Protein AF-A0A7K3S895-F1 (afdb_monomer)

Organism: NCBI:txid66428

Nearest PDB structures (foldseek):
  7xi6-assembly1_B  TM=3.041E-01  e=3.120E+00  Saccharolobus solfataricus
  7xi6-assembly1_A  TM=3.072E-01  e=6.621E+00  Saccharolobus solfataricus
  5ods-assembly2_B  TM=3.083E-01  e=7.050E+00  Mus musculus

Secondary structure (DSSP, 8-state):
-----------------PPPGGGGS-PPPPTTTTS--------SSSS--SS-SS--PPPP--TTSGGG---SEEEEEEEETTEEEEEEEE--HHHHHTTPPP-EEEEEEEES-GGG-EEEEEEEE--TT-TTTT--

Solvent-accessible surface area (backbone atoms only — not comparable to full-atom values): 9383 Å² total; per-residue (Å²): 127,83,89,86,84,83,91,85,83,90,84,86,77,87,76,79,79,73,78,61,70,63,69,81,62,61,73,78,79,61,69,78,78,73,54,76,79,73,82,83,75,88,65,81,75,100,60,80,72,99,64,74,88,62,94,60,42,68,53,86,81,52,94,89,47,58,91,75,66,50,64,61,59,49,78,52,72,50,76,56,91,92,46,73,53,75,48,74,47,67,49,54,51,77,32,24,70,65,26,42,62,44,36,63,29,76,47,76,49,77,47,81,57,82,96,71,42,46,81,48,77,49,77,46,80,34,57,99,85,51,77,74,40,40,81,122

Structure (mmCIF, N/CA/C/O backbone):
data_AF-A0A7K3S895-F1
#
_entry.id   AF-A0A7K3S895-F1
#
loop_
_atom_site.group_PDB
_atom_site.id
_atom_site.type_symbol
_atom_site.label_atom_id
_atom_site.label_alt_id
_atom_site.label_comp_id
_atom_site.label_asym_id
_atom_site.label_entity_id
_atom_site.label_seq_id
_atom_site.pdbx_PDB_ins_code
_atom_site.Cartn_x
_atom_site.Cartn_y
_atom_site.Cartn_z
_atom_site.occupancy
_atom_site.B_iso_or_equiv
_atom_site.auth_seq_id
_atom_site.auth_comp_id
_atom_site.auth_asym_id
_atom_site.auth_atom_id
_atom_site.pdbx_PDB_model_num
ATOM 1 N N . MET A 1 1 ? -72.187 -66.687 0.020 1.00 38.41 1 MET A N 1
ATOM 2 C CA . MET A 1 1 ? -71.145 -66.626 1.065 1.00 38.41 1 MET A CA 1
ATOM 3 C C . MET A 1 1 ? -69.927 -65.948 0.451 1.00 38.41 1 MET A C 1
ATOM 5 O O . MET A 1 1 ? -69.520 -66.412 -0.609 1.00 38.41 1 MET A O 1
ATOM 9 N N . PRO A 1 2 ? -69.352 -64.901 1.071 1.00 46.22 2 PRO A N 1
ATOM 10 C CA . PRO A 1 2 ? -69.957 -64.038 2.097 1.00 46.22 2 PRO A CA 1
ATOM 11 C C . PRO A 1 2 ? -71.083 -63.191 1.423 1.00 46.22 2 PRO A C 1
ATOM 13 O O . PRO A 1 2 ? -71.910 -63.841 0.776 1.00 46.22 2 PRO A O 1
ATOM 16 N N . ALA A 1 3 ? -71.273 -61.865 1.487 1.00 43.19 3 ALA A N 1
ATOM 17 C CA . ALA A 1 3 ? -70.642 -60.762 2.225 1.00 43.19 3 ALA A CA 1
ATOM 18 C C . ALA A 1 3 ? -71.567 -59.526 2.244 1.00 43.19 3 ALA A C 1
ATOM 20 O O . ALA A 1 3 ? -72.398 -59.365 1.354 1.00 43.19 3 ALA A O 1
ATOM 21 N N . ALA A 1 4 ? -71.317 -58.627 3.195 1.00 56.38 4 ALA A N 1
ATOM 22 C CA . ALA A 1 4 ? -71.500 -57.181 3.073 1.00 56.38 4 ALA A CA 1
ATOM 23 C C . ALA A 1 4 ? -70.367 -56.501 3.870 1.00 56.38 4 ALA A C 1
ATOM 25 O O . ALA A 1 4 ? -69.843 -57.123 4.800 1.00 56.38 4 ALA A O 1
ATOM 26 N N . PRO A 1 5 ? -69.978 -55.268 3.518 1.00 56.91 5 PRO A N 1
ATOM 27 C CA . PRO A 1 5 ? -69.517 -54.316 4.524 1.00 56.91 5 PRO A CA 1
ATOM 28 C C . PRO A 1 5 ? -70.305 -52.995 4.482 1.00 56.91 5 PRO A C 1
ATOM 30 O O . PRO A 1 5 ? -70.754 -52.545 3.427 1.00 56.91 5 PRO A O 1
ATOM 33 N N . GLU A 1 6 ? -70.447 -52.393 5.659 1.00 51.69 6 GLU A N 1
ATOM 34 C CA . GLU A 1 6 ? -70.985 -51.047 5.903 1.00 51.69 6 GLU A CA 1
ATOM 35 C C . GLU A 1 6 ? -69.823 -50.021 6.049 1.00 51.69 6 GLU A C 1
ATOM 37 O O . GLU A 1 6 ? -68.666 -50.421 5.889 1.00 51.69 6 GLU A O 1
ATOM 42 N N . PRO A 1 7 ? -70.073 -48.705 6.226 1.00 58.72 7 PRO A N 1
ATOM 43 C CA . PRO A 1 7 ? -69.083 -47.673 5.892 1.00 58.72 7 PRO A CA 1
ATOM 44 C C . PRO A 1 7 ? -68.110 -47.289 7.020 1.00 58.72 7 PRO A C 1
ATOM 46 O O . PRO A 1 7 ? -68.436 -47.355 8.203 1.00 58.72 7 PRO A O 1
ATOM 49 N N . GLU A 1 8 ? -66.967 -46.733 6.612 1.00 44.59 8 GLU A N 1
ATOM 50 C CA . GLU A 1 8 ? -66.048 -45.930 7.433 1.00 44.59 8 GLU A CA 1
ATOM 51 C C . GLU A 1 8 ? -65.982 -44.519 6.795 1.00 44.59 8 GLU A C 1
ATOM 53 O O . GLU A 1 8 ? -65.934 -44.433 5.567 1.00 44.59 8 GLU A O 1
ATOM 58 N N . ALA A 1 9 ? -66.124 -43.361 7.457 1.00 42.69 9 ALA A N 1
ATOM 59 C CA . ALA A 1 9 ? -65.870 -42.867 8.826 1.00 42.69 9 ALA A CA 1
ATOM 60 C C . ALA A 1 9 ? -64.620 -41.957 8.905 1.00 42.69 9 ALA A C 1
ATOM 62 O O . ALA A 1 9 ? -63.658 -42.126 8.160 1.00 42.69 9 ALA A O 1
ATOM 63 N N . ASP A 1 10 ? -64.685 -40.933 9.761 1.00 39.31 10 ASP A N 1
ATOM 64 C CA . ASP A 1 10 ? -63.778 -39.775 9.760 1.00 39.31 10 ASP A CA 1
ATOM 65 C C . ASP A 1 10 ? -62.360 -40.041 10.303 1.00 39.31 10 ASP A C 1
ATOM 67 O O . ASP A 1 10 ? -62.157 -40.850 11.208 1.00 39.31 10 ASP A O 1
ATOM 71 N N . GLY A 1 11 ? -61.378 -39.259 9.828 1.00 33.62 11 GLY A N 1
ATOM 72 C CA . GLY A 1 11 ? -60.000 -39.290 10.336 1.00 33.62 11 GLY A CA 1
ATOM 73 C C . GLY A 1 11 ? -59.132 -38.096 9.912 1.00 33.62 11 GLY A C 1
ATOM 74 O O . GLY A 1 11 ? -58.523 -38.103 8.848 1.00 33.62 11 GLY A O 1
ATOM 75 N N . HIS A 1 12 ? -59.049 -37.067 10.759 1.00 39.03 12 HIS A N 1
ATOM 76 C CA . HIS A 1 12 ? -57.965 -36.063 10.744 1.00 39.03 12 HIS A CA 1
ATOM 77 C C . HIS A 1 12 ? -56.699 -36.619 11.446 1.00 39.03 12 HIS A C 1
ATOM 79 O O . HIS A 1 12 ? -56.829 -37.592 12.191 1.00 39.03 12 HIS A O 1
ATOM 85 N N . PRO A 1 13 ? -55.523 -35.949 11.399 1.00 44.00 13 PRO A N 1
ATOM 86 C CA . PRO A 1 13 ? -55.055 -34.903 10.477 1.00 44.00 13 PRO A CA 1
ATOM 87 C C . PRO A 1 13 ? -53.748 -35.294 9.745 1.00 44.00 13 PRO A C 1
ATOM 89 O O . PRO A 1 13 ? -52.958 -36.088 10.255 1.00 44.00 13 PRO A O 1
ATOM 92 N N . GLU A 1 14 ? -53.416 -34.630 8.632 1.00 40.00 14 GLU A N 1
ATOM 93 C CA . GLU A 1 14 ? -52.011 -34.601 8.196 1.00 40.00 14 GLU A CA 1
ATOM 94 C C . GLU A 1 14 ? -51.209 -33.692 9.137 1.00 40.00 14 GLU A C 1
ATOM 96 O O . GLU A 1 14 ? -51.396 -32.475 9.192 1.00 40.00 14 GLU A O 1
ATOM 101 N N . SER A 1 15 ? -50.350 -34.342 9.927 1.00 44.69 15 SER A N 1
ATOM 102 C CA . SER A 1 15 ? -49.381 -33.751 10.848 1.00 44.69 15 SER A CA 1
ATOM 103 C C . SER A 1 15 ? -48.731 -3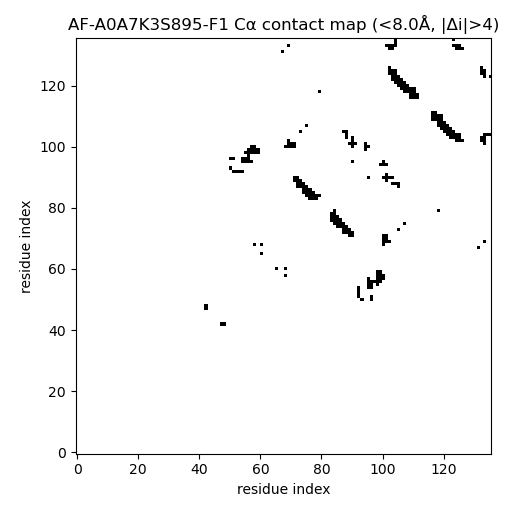2.494 10.269 1.00 44.69 15 SER A C 1
ATOM 105 O O . SER A 1 15 ? -48.099 -32.554 9.215 1.00 44.69 15 SER A O 1
ATOM 107 N N . GLY A 1 16 ? -48.813 -31.373 10.992 1.00 45.44 16 GLY A N 1
ATOM 108 C CA . GLY A 1 16 ? -48.125 -30.148 10.591 1.00 45.44 16 GLY A CA 1
ATOM 109 C C . GLY A 1 16 ? -46.635 -30.416 10.384 1.00 45.44 16 GLY A C 1
ATOM 110 O O . GLY A 1 16 ? -45.993 -31.011 11.254 1.00 45.44 16 GLY A O 1
ATOM 111 N N . LEU A 1 17 ? -46.095 -30.002 9.232 1.00 50.25 17 LEU A N 1
ATOM 112 C CA . LEU A 1 17 ? -44.670 -30.139 8.956 1.00 50.25 17 LEU A CA 1
ATOM 113 C C . LEU A 1 17 ? -43.899 -29.343 10.010 1.00 50.25 17 LEU A C 1
ATOM 115 O O . LEU A 1 17 ? -43.941 -28.111 10.029 1.00 50.25 17 LEU A O 1
ATOM 119 N N . ALA A 1 18 ? -43.190 -30.055 10.886 1.00 55.16 18 ALA A N 1
ATOM 120 C CA . ALA A 1 18 ? -42.157 -29.447 11.703 1.00 55.16 18 ALA A CA 1
ATOM 121 C C . ALA A 1 18 ? -41.162 -28.767 10.756 1.00 55.16 18 ALA A C 1
ATOM 123 O O . ALA A 1 18 ? -40.713 -29.390 9.791 1.00 55.16 18 ALA A O 1
ATOM 124 N N . ALA A 1 19 ? -40.857 -27.491 11.004 1.00 60.22 19 ALA A N 1
ATOM 125 C CA . ALA A 1 19 ? -39.898 -26.757 10.190 1.00 60.22 19 ALA A CA 1
ATOM 126 C C . ALA A 1 19 ? -38.572 -27.527 10.166 1.00 60.22 19 ALA A C 1
ATOM 128 O O . ALA A 1 19 ? -38.041 -27.858 11.229 1.00 60.22 19 ALA A O 1
ATOM 129 N N . ASP A 1 20 ? -38.078 -27.840 8.966 1.00 62.97 20 ASP A N 1
ATOM 130 C CA . ASP A 1 20 ? -36.866 -28.637 8.796 1.00 62.97 20 ASP A CA 1
ATOM 131 C C . ASP A 1 20 ? -35.702 -27.947 9.531 1.00 62.97 20 ASP A C 1
ATOM 133 O O . ASP A 1 20 ? -35.354 -26.816 9.175 1.00 62.97 20 ASP A O 1
ATOM 137 N N . PRO A 1 21 ? -35.085 -28.578 10.552 1.00 57.44 21 PRO A N 1
ATOM 138 C CA . PRO A 1 21 ? -33.964 -27.975 11.267 1.00 57.44 21 PRO A CA 1
ATOM 139 C C . PRO A 1 21 ? -32.770 -27.692 10.342 1.00 57.44 21 PRO A C 1
ATOM 141 O O . PRO A 1 21 ? -31.959 -26.822 10.654 1.00 57.44 21 PRO A O 1
ATOM 144 N N . SER A 1 22 ? -32.693 -28.344 9.177 1.00 59.78 22 SER A N 1
ATOM 145 C CA . SER A 1 22 ? -31.705 -28.064 8.129 1.00 59.78 22 SER A CA 1
ATOM 146 C C . SER A 1 22 ? -31.827 -26.646 7.556 1.00 59.78 22 SER A C 1
ATOM 148 O O . SER A 1 22 ? -30.827 -26.098 7.101 1.00 59.78 22 SER A O 1
ATOM 150 N N . ALA A 1 23 ? -32.994 -25.995 7.646 1.00 59.53 23 ALA A N 1
ATOM 151 C CA . ALA A 1 23 ? -33.162 -24.589 7.264 1.00 59.53 23 ALA A CA 1
ATOM 152 C C . ALA A 1 23 ? -32.396 -23.618 8.191 1.00 59.53 23 ALA A C 1
ATOM 154 O O . ALA A 1 23 ? -32.094 -22.495 7.802 1.00 59.53 23 ALA A O 1
ATOM 155 N N . LEU A 1 24 ? -32.017 -24.054 9.401 1.00 58.66 24 LEU A N 1
ATOM 156 C CA . LEU A 1 24 ? -31.093 -23.329 10.290 1.00 58.66 24 LEU A CA 1
ATOM 157 C C . LEU A 1 24 ? -29.613 -23.639 9.982 1.00 58.66 24 LEU A C 1
ATOM 159 O O . LEU A 1 24 ? -28.714 -23.165 10.682 1.00 58.66 24 LEU A O 1
ATOM 163 N N . HIS A 1 25 ? -29.352 -24.468 8.969 1.00 59.09 25 HIS A N 1
ATOM 164 C CA . HIS A 1 25 ? -28.028 -24.864 8.486 1.00 59.09 25 HIS A CA 1
ATOM 165 C C . HIS A 1 25 ? -27.809 -24.526 7.003 1.00 59.09 25 HIS A C 1
ATOM 167 O O . HIS A 1 25 ? -26.751 -24.848 6.459 1.00 59.09 25 HIS A O 1
ATOM 173 N N . GLU A 1 26 ? -28.751 -23.829 6.360 1.00 65.69 26 GLU A N 1
ATOM 174 C CA . GLU A 1 26 ? -28.481 -23.143 5.099 1.00 65.69 26 GLU A CA 1
ATOM 175 C C . GLU A 1 26 ? -27.372 -22.110 5.349 1.00 65.69 26 GLU A C 1
ATOM 177 O O . GLU A 1 26 ? -27.531 -21.182 6.149 1.00 65.69 26 GLU A O 1
ATOM 182 N N . LEU A 1 27 ? -26.204 -22.305 4.724 1.00 60.88 27 LEU A N 1
ATOM 183 C CA . LEU A 1 27 ? -25.124 -21.329 4.835 1.00 60.88 27 LEU A CA 1
ATOM 184 C C . LEU A 1 27 ? -25.608 -19.990 4.259 1.00 60.88 27 LEU A C 1
ATOM 186 O O . LEU A 1 27 ? -26.208 -19.985 3.182 1.00 60.88 27 LEU A O 1
ATOM 190 N N . PRO A 1 28 ? -25.306 -18.851 4.912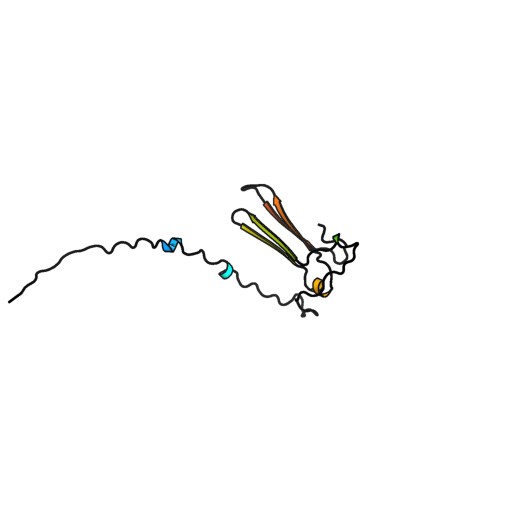 1.00 67.38 28 PRO A N 1
ATOM 191 C CA . PRO A 1 28 ? -25.586 -17.551 4.320 1.00 67.38 28 PRO A CA 1
ATOM 192 C C . PRO A 1 28 ? -24.901 -17.470 2.945 1.00 67.38 28 PRO A C 1
ATOM 194 O O . PRO A 1 28 ? -23.760 -17.933 2.823 1.00 67.38 28 PRO A O 1
ATOM 197 N N . PRO A 1 29 ? -25.573 -16.913 1.920 1.00 65.31 29 PRO A N 1
ATOM 198 C CA . PRO A 1 29 ? -25.106 -16.971 0.540 1.00 65.31 29 PRO A CA 1
ATOM 199 C C . PRO A 1 29 ? -23.688 -16.417 0.427 1.00 65.31 29 PRO A C 1
ATOM 201 O O . PRO A 1 29 ? -23.396 -15.334 0.943 1.00 65.31 29 PRO A O 1
ATOM 204 N N . ASP A 1 30 ? -22.810 -17.181 -0.226 1.00 62.78 30 ASP A N 1
ATOM 205 C CA . ASP A 1 30 ? -21.382 -16.882 -0.267 1.00 62.78 30 ASP A CA 1
ATOM 206 C C . ASP A 1 30 ? -21.155 -15.483 -0.880 1.00 62.78 30 ASP A C 1
ATOM 208 O O . ASP A 1 30 ? -21.513 -15.250 -2.042 1.00 62.78 30 ASP A O 1
ATOM 212 N N . PRO A 1 31 ? -20.567 -14.528 -0.129 1.00 57.97 31 PRO A N 1
ATOM 213 C CA . PRO A 1 31 ? -20.415 -13.150 -0.585 1.00 57.97 31 PRO A CA 1
ATOM 214 C C . PRO A 1 31 ? -19.481 -13.011 -1.796 1.00 57.97 31 PRO A C 1
ATOM 216 O O . PRO A 1 31 ? -19.453 -11.946 -2.411 1.00 57.97 31 PRO A O 1
ATOM 219 N N . THR A 1 32 ? -18.741 -14.060 -2.176 1.00 57.59 32 THR A N 1
ATOM 220 C CA . THR A 1 32 ? -17.983 -14.091 -3.436 1.00 57.59 32 THR A CA 1
ATOM 221 C C . THR A 1 32 ? -18.883 -14.112 -4.675 1.00 57.59 32 THR A C 1
ATOM 223 O O . THR A 1 32 ? -18.481 -13.585 -5.709 1.00 57.59 32 THR A O 1
ATOM 226 N N . VAL A 1 33 ? -20.108 -14.645 -4.582 1.00 56.09 33 VAL A N 1
ATOM 227 C CA . VAL A 1 33 ? -21.049 -14.758 -5.715 1.00 56.09 33 VAL A CA 1
ATOM 228 C C . VAL A 1 33 ? -21.754 -13.427 -6.009 1.00 56.09 33 VAL A C 1
ATOM 230 O O . VAL A 1 33 ? -22.112 -13.155 -7.151 1.00 56.09 33 VAL A O 1
ATOM 233 N N . ALA A 1 34 ? -21.919 -12.574 -4.993 1.00 52.88 34 ALA A N 1
ATOM 234 C CA . ALA A 1 34 ? -22.553 -11.255 -5.106 1.00 52.88 34 ALA A CA 1
ATOM 235 C C . ALA A 1 34 ? -21.556 -10.102 -5.356 1.00 52.88 34 ALA A C 1
ATOM 237 O O . ALA A 1 34 ? -21.945 -8.934 -5.378 1.00 52.88 34 ALA A O 1
ATOM 238 N N . ALA A 1 35 ? -20.268 -10.406 -5.533 1.00 62.38 35 ALA A N 1
ATOM 239 C CA . ALA A 1 35 ? -19.269 -9.420 -5.917 1.00 62.38 35 ALA A CA 1
ATOM 240 C C . ALA A 1 35 ? -19.334 -9.175 -7.434 1.00 62.38 35 ALA A C 1
ATOM 242 O O . ALA A 1 35 ? -18.703 -9.902 -8.201 1.00 62.38 35 ALA A O 1
ATOM 243 N N . ASP A 1 36 ? -20.078 -8.140 -7.851 1.00 61.16 36 ASP A N 1
ATOM 244 C CA . ASP A 1 36 ? -20.117 -7.656 -9.240 1.00 61.16 36 ASP A CA 1
ATOM 245 C C . ASP A 1 36 ? -18.708 -7.659 -9.849 1.00 61.16 36 ASP A C 1
ATOM 247 O O . ASP A 1 36 ? -17.782 -7.029 -9.319 1.00 61.16 36 ASP A O 1
ATOM 251 N N . ALA A 1 37 ? -18.538 -8.399 -10.949 1.00 68.31 37 ALA A N 1
ATOM 252 C CA . ALA A 1 37 ? -17.233 -8.655 -11.541 1.00 68.31 37 ALA A CA 1
ATOM 253 C C . ALA A 1 37 ? -16.576 -7.331 -11.956 1.00 68.31 37 ALA A C 1
ATOM 255 O O . ALA A 1 37 ? -16.956 -6.718 -12.957 1.00 68.31 37 ALA A O 1
ATOM 256 N N . ARG A 1 38 ? -15.601 -6.875 -11.153 1.00 70.75 38 ARG A N 1
ATOM 257 C CA . ARG A 1 38 ? -14.980 -5.551 -11.289 1.00 70.75 38 ARG A CA 1
ATOM 258 C C . ARG A 1 38 ? -14.547 -5.325 -12.744 1.00 70.75 38 ARG A C 1
ATOM 260 O O . ARG A 1 38 ? -13.777 -6.141 -13.254 1.00 70.75 38 ARG A O 1
ATOM 267 N N . PRO A 1 39 ? -14.967 -4.222 -13.395 1.00 73.19 39 PRO A N 1
ATOM 268 C CA . PRO A 1 39 ? -14.627 -3.972 -14.790 1.00 73.19 39 PRO A CA 1
ATOM 269 C C . PRO A 1 39 ? -13.108 -3.965 -14.979 1.00 73.19 39 PRO A C 1
ATOM 271 O O . PRO A 1 39 ? -12.383 -3.223 -14.310 1.00 73.19 39 PRO A O 1
ATOM 274 N N . VAL A 1 40 ? -12.630 -4.821 -15.883 1.00 76.00 40 VAL A N 1
ATOM 275 C CA . VAL A 1 40 ? -11.200 -5.031 -16.131 1.00 76.00 40 VAL A CA 1
ATOM 276 C C . VAL A 1 40 ? -10.651 -3.857 -16.940 1.00 76.00 40 VAL A C 1
ATOM 278 O O . VAL A 1 40 ? -10.785 -3.793 -18.161 1.00 76.00 40 VAL A O 1
ATOM 281 N N . VAL A 1 41 ? -10.028 -2.904 -16.247 1.00 78.31 41 VAL A N 1
ATOM 282 C CA . VAL A 1 41 ? -9.338 -1.767 -16.869 1.00 78.31 41 VAL A CA 1
ATOM 283 C C . VAL A 1 41 ? -8.023 -2.260 -17.476 1.00 78.31 41 VAL A C 1
ATOM 285 O O . VAL A 1 41 ? -7.052 -2.474 -16.758 1.00 78.31 41 VAL A O 1
ATOM 288 N N . GLY A 1 42 ? -7.992 -2.444 -18.799 1.00 81.12 42 GLY A N 1
ATOM 289 C CA . GLY A 1 42 ? -6.823 -2.997 -19.496 1.00 81.12 42 GLY A CA 1
ATOM 290 C C . GLY A 1 42 ? -5.574 -2.105 -19.460 1.00 81.12 42 GLY A C 1
ATOM 291 O O . GLY A 1 42 ? -4.463 -2.620 -19.421 1.00 81.12 42 GLY A O 1
ATOM 292 N N . HIS A 1 43 ? -5.736 -0.777 -19.476 1.00 83.25 43 HIS A N 1
ATOM 293 C CA . HIS A 1 43 ? -4.676 0.204 -19.207 1.00 83.25 43 HIS A CA 1
ATOM 294 C C . HIS A 1 43 ? -5.270 1.593 -18.918 1.00 83.25 43 HIS A C 1
ATOM 296 O O . HIS A 1 43 ? -6.475 1.804 -19.050 1.00 83.25 43 HIS A O 1
ATOM 302 N N . LEU A 1 44 ? -4.418 2.543 -18.515 1.00 82.81 44 LEU A N 1
ATOM 303 C CA . LEU A 1 44 ? -4.779 3.946 -18.289 1.00 82.81 44 LEU A CA 1
ATOM 304 C C . LEU A 1 44 ? -4.163 4.837 -19.380 1.00 82.81 44 LEU A C 1
ATOM 306 O O . LEU A 1 44 ? -2.949 4.809 -19.582 1.00 82.81 44 LEU A O 1
ATOM 310 N N . GLY A 1 45 ? -4.991 5.661 -20.028 1.00 86.25 45 GLY A N 1
ATOM 311 C CA . GLY A 1 45 ? -4.606 6.528 -21.151 1.00 86.25 45 GLY A CA 1
ATOM 312 C C . GLY A 1 45 ? -4.939 5.931 -22.524 1.00 86.25 45 GLY A C 1
ATOM 313 O O . GLY A 1 45 ? -5.473 4.833 -22.616 1.00 86.25 45 GLY A O 1
ATOM 314 N N . ASP A 1 46 ? -4.622 6.664 -23.594 1.00 87.81 46 ASP A N 1
ATOM 315 C CA . ASP A 1 46 ? -5.140 6.394 -24.951 1.00 87.81 46 ASP A CA 1
ATOM 316 C C . ASP A 1 46 ? -4.421 5.265 -25.715 1.00 87.81 46 ASP A C 1
ATOM 318 O O . ASP A 1 46 ? -4.761 4.974 -26.863 1.00 87.81 46 ASP A O 1
ATOM 322 N N . ARG A 1 47 ? -3.358 4.683 -25.142 1.00 88.00 47 ARG A N 1
ATOM 323 C CA . ARG A 1 47 ? -2.518 3.665 -25.792 1.00 88.00 47 ARG A CA 1
ATOM 324 C C . ARG A 1 47 ? -1.997 2.637 -24.782 1.00 88.00 47 ARG A C 1
ATOM 326 O O . ARG A 1 47 ? -1.647 3.037 -23.668 1.00 88.00 47 ARG A O 1
ATOM 333 N N . PRO A 1 48 ? -1.836 1.360 -25.189 1.00 86.44 48 PRO A N 1
ATOM 334 C CA . PRO A 1 48 ? -1.251 0.326 -24.343 1.00 86.44 48 PRO A CA 1
ATOM 335 C C . PRO A 1 48 ? 0.131 0.704 -23.780 1.00 86.44 48 PRO A C 1
ATOM 337 O O . PRO A 1 48 ? 0.887 1.429 -24.442 1.00 86.44 48 PRO A O 1
ATOM 340 N N . PRO A 1 49 ? 0.497 0.198 -22.586 1.00 84.94 49 PRO A N 1
ATOM 341 C CA . PRO A 1 49 ? 1.831 0.373 -22.026 1.00 84.94 49 PRO A CA 1
ATOM 342 C C . PRO A 1 49 ? 2.915 -0.230 -22.927 1.00 84.94 49 PRO A C 1
ATOM 344 O O . PRO A 1 49 ? 2.684 -1.192 -23.653 1.00 84.94 49 PRO A O 1
ATOM 347 N N . THR A 1 50 ? 4.134 0.303 -22.845 1.00 87.75 50 THR A N 1
ATOM 348 C CA . THR A 1 50 ? 5.311 -0.233 -23.559 1.00 87.75 50 THR A CA 1
ATOM 349 C C . THR A 1 50 ? 6.054 -1.294 -22.735 1.00 87.75 50 THR A C 1
ATOM 351 O O . THR A 1 50 ? 7.279 -1.386 -22.813 1.00 87.75 50 THR A O 1
ATOM 354 N N . TYR A 1 51 ? 5.339 -1.982 -21.848 1.00 83.88 51 TYR A N 1
ATOM 355 C CA . TYR A 1 51 ? 5.853 -2.937 -20.871 1.00 83.88 51 TYR A CA 1
ATOM 356 C C . TYR A 1 51 ? 4.710 -3.845 -20.409 1.00 83.88 51 TYR A C 1
ATOM 358 O O . TYR A 1 51 ? 3.570 -3.391 -20.302 1.00 83.88 51 TYR A O 1
ATOM 366 N N . ASP A 1 52 ? 5.019 -5.102 -20.114 1.00 79.25 52 ASP A N 1
ATOM 367 C CA . ASP A 1 52 ? 4.045 -6.061 -19.593 1.00 79.25 52 ASP A CA 1
ATOM 368 C C . ASP A 1 52 ? 3.692 -5.769 -18.123 1.00 79.25 52 ASP A C 1
ATOM 370 O O . ASP A 1 52 ? 4.433 -5.090 -17.408 1.00 79.25 52 ASP A O 1
ATOM 374 N N . ALA A 1 53 ? 2.555 -6.293 -17.659 1.00 68.44 53 ALA A N 1
ATOM 375 C CA . ALA A 1 53 ? 2.078 -6.130 -16.278 1.00 68.44 53 ALA A CA 1
ATOM 376 C C . ALA A 1 53 ? 2.729 -7.109 -15.271 1.00 68.44 53 ALA A C 1
ATOM 378 O O . ALA A 1 53 ? 2.344 -7.152 -14.103 1.00 68.44 53 ALA A O 1
ATOM 379 N N . GLU A 1 54 ? 3.698 -7.907 -15.721 1.00 73.94 54 GLU A N 1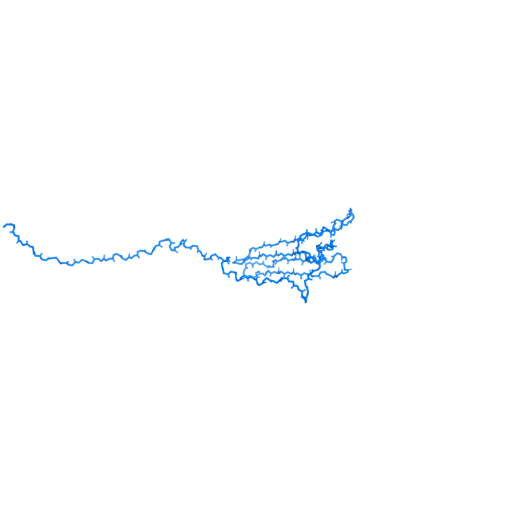
ATOM 380 C CA . GLU A 1 54 ? 4.350 -8.947 -14.923 1.00 73.94 54 GLU A CA 1
ATOM 381 C C . GLU A 1 54 ? 5.367 -8.388 -13.900 1.00 73.94 54 GLU A C 1
ATOM 383 O O . GLU A 1 54 ? 5.902 -7.283 -14.073 1.00 73.94 54 GLU A O 1
ATOM 388 N N . PRO A 1 55 ? 5.701 -9.146 -12.834 1.00 71.19 55 PRO A N 1
ATOM 389 C CA . PRO A 1 55 ? 6.758 -8.791 -11.887 1.00 71.19 55 PRO A CA 1
ATOM 390 C C . PRO A 1 55 ? 8.142 -8.684 -12.558 1.00 71.19 55 PRO A C 1
ATOM 392 O O . PRO A 1 55 ? 8.855 -9.668 -12.726 1.00 71.19 55 PRO A O 1
ATOM 395 N N . ALA A 1 56 ? 8.520 -7.459 -12.934 1.00 79.75 56 ALA A N 1
ATOM 396 C CA . ALA A 1 56 ? 9.769 -7.160 -13.633 1.00 79.75 56 ALA A CA 1
ATOM 397 C C . ALA A 1 56 ? 10.970 -6.949 -12.678 1.00 79.75 56 ALA A C 1
ATOM 399 O O . ALA A 1 56 ? 11.437 -7.883 -12.031 1.00 79.75 56 ALA A O 1
ATOM 400 N N . ALA A 1 57 ? 11.525 -5.735 -12.591 1.00 86.31 57 ALA A N 1
ATOM 401 C CA . ALA A 1 57 ? 12.796 -5.500 -11.907 1.00 86.31 57 ALA A CA 1
ATOM 402 C C . ALA A 1 57 ? 12.650 -5.227 -10.397 1.00 86.31 57 ALA A C 1
ATOM 404 O O . ALA A 1 57 ? 11.760 -4.494 -9.937 1.00 86.31 57 ALA A O 1
ATOM 405 N N . LEU A 1 58 ? 13.592 -5.764 -9.616 1.00 88.62 58 LEU A N 1
ATOM 406 C CA . LEU A 1 58 ? 13.827 -5.348 -8.232 1.00 88.62 58 LEU A CA 1
ATOM 407 C C . LEU A 1 58 ? 14.399 -3.914 -8.185 1.00 88.62 58 LEU A C 1
ATOM 409 O O . LEU A 1 58 ? 15.006 -3.466 -9.162 1.00 88.62 58 LEU A O 1
ATOM 413 N N . PRO A 1 59 ? 14.220 -3.175 -7.075 1.00 89.25 59 PRO A N 1
ATOM 414 C CA . PRO A 1 59 ? 14.935 -1.923 -6.846 1.00 89.25 59 PRO A CA 1
ATOM 415 C C . PRO A 1 59 ? 16.453 -2.141 -6.787 1.00 89.25 59 PRO A C 1
ATOM 417 O O . PRO A 1 59 ? 16.915 -3.141 -6.240 1.00 89.25 59 PRO A O 1
ATOM 420 N N . SER A 1 60 ? 17.229 -1.191 -7.316 1.00 90.25 60 SER A N 1
ATOM 421 C CA . SER A 1 60 ? 18.689 -1.192 -7.143 1.00 90.25 60 SER A CA 1
ATOM 422 C C . SER A 1 60 ? 19.060 -0.893 -5.687 1.00 90.25 60 SER A C 1
ATOM 424 O O . SER A 1 60 ? 18.515 0.042 -5.096 1.00 90.25 60 SER A O 1
ATOM 426 N N . ALA A 1 61 ? 19.994 -1.663 -5.130 1.00 91.69 61 ALA A N 1
ATOM 427 C CA . ALA A 1 61 ? 20.391 -1.615 -3.726 1.00 91.69 61 ALA A CA 1
ATOM 428 C C . ALA A 1 61 ? 21.918 -1.557 -3.567 1.00 91.69 61 ALA A C 1
ATOM 430 O O . ALA A 1 61 ? 22.658 -2.131 -4.367 1.00 91.69 61 ALA A O 1
ATOM 431 N N . THR A 1 62 ? 22.373 -0.905 -2.501 1.00 91.38 62 THR A N 1
ATOM 432 C CA . THR A 1 62 ? 23.755 -0.927 -2.002 1.00 91.38 62 THR A CA 1
ATOM 433 C C . THR A 1 62 ? 23.729 -1.151 -0.487 1.00 91.38 62 THR A C 1
ATOM 435 O O . THR A 1 62 ? 22.670 -1.070 0.135 1.00 91.38 62 THR A O 1
ATOM 438 N N . SER A 1 63 ? 24.875 -1.441 0.133 1.00 93.25 63 SER A N 1
ATOM 439 C CA . SER A 1 63 ? 24.977 -1.668 1.585 1.00 93.25 63 SER A CA 1
ATOM 440 C C . SER A 1 63 ? 24.486 -0.482 2.427 1.00 93.25 63 SER A C 1
ATOM 442 O O . SER A 1 63 ? 24.034 -0.671 3.551 1.00 93.25 63 SER A O 1
ATOM 444 N N . GLU A 1 64 ? 24.551 0.726 1.872 1.00 90.94 64 GLU A N 1
ATOM 445 C CA . GLU A 1 64 ? 24.275 1.997 2.540 1.00 90.94 64 GLU A CA 1
ATOM 446 C C . GLU A 1 64 ? 22.811 2.440 2.398 1.00 90.94 64 GLU A C 1
ATOM 448 O O . GLU A 1 64 ? 22.384 3.334 3.119 1.00 90.94 64 GLU A O 1
ATOM 453 N N . ASN A 1 65 ? 22.039 1.847 1.475 1.00 86.44 65 ASN A N 1
ATOM 454 C CA . ASN A 1 65 ? 20.667 2.279 1.170 1.00 86.44 65 ASN A CA 1
ATOM 455 C C . ASN A 1 65 ? 19.577 1.256 1.540 1.00 86.44 65 ASN A C 1
ATOM 457 O O . ASN A 1 65 ? 18.405 1.470 1.222 1.00 86.44 65 ASN A O 1
ATOM 461 N N . LEU A 1 66 ? 19.944 0.169 2.231 1.00 88.69 66 LEU A N 1
ATOM 462 C CA . LEU A 1 66 ? 19.036 -0.927 2.596 1.00 88.69 66 LEU A CA 1
ATOM 463 C C . LEU A 1 66 ? 17.820 -0.461 3.415 1.00 88.69 66 LEU A C 1
ATOM 465 O O . LEU A 1 66 ? 16.725 -0.986 3.237 1.00 88.69 66 LEU A O 1
ATOM 469 N N . GLU A 1 67 ? 17.989 0.556 4.262 1.00 84.69 67 GLU A N 1
ATOM 470 C CA . GLU A 1 67 ? 16.912 1.182 5.044 1.00 84.69 67 GLU A CA 1
ATOM 471 C C . GLU A 1 67 ? 15.868 1.926 4.187 1.00 84.69 67 GLU A C 1
ATOM 473 O O . GLU A 1 67 ? 14.720 2.076 4.599 1.00 84.69 67 GLU A O 1
ATOM 478 N N . GLY A 1 68 ? 16.230 2.332 2.965 1.00 80.81 68 GLY A N 1
ATOM 479 C CA . GLY A 1 68 ? 15.321 2.926 1.983 1.00 80.81 68 GLY A CA 1
ATOM 480 C C . GLY A 1 68 ? 14.572 1.905 1.115 1.00 80.81 68 GLY A C 1
ATOM 481 O O . GLY A 1 68 ? 13.786 2.302 0.248 1.00 80.81 68 GLY A O 1
ATOM 482 N N . LEU A 1 69 ? 14.807 0.598 1.297 1.00 85.81 69 LEU A N 1
ATOM 483 C CA . LEU A 1 69 ? 14.175 -0.449 0.492 1.00 85.81 69 LEU A CA 1
ATOM 484 C C . LEU A 1 69 ? 12.768 -0.781 0.995 1.00 85.81 69 LEU A C 1
ATOM 486 O O . LEU A 1 69 ? 12.561 -1.451 2.004 1.00 85.81 69 LEU A O 1
ATOM 490 N N . VAL A 1 70 ? 11.781 -0.352 0.214 1.00 86.94 70 VAL A N 1
ATOM 491 C CA . VAL A 1 70 ? 10.357 -0.563 0.489 1.00 86.94 70 VAL A CA 1
ATOM 492 C C . VAL A 1 70 ? 9.862 -1.844 -0.206 1.00 86.94 70 VAL A C 1
ATOM 494 O O . VAL A 1 70 ? 10.145 -2.010 -1.397 1.00 86.94 70 VAL A O 1
ATOM 497 N N . PRO A 1 71 ? 9.083 -2.725 0.460 1.00 89.62 71 PRO A N 1
ATOM 498 C CA . PRO A 1 71 ? 8.488 -3.905 -0.174 1.00 89.62 71 PRO A CA 1
ATOM 499 C C . PRO A 1 71 ? 7.681 -3.578 -1.442 1.00 89.62 71 PRO A C 1
ATOM 501 O O . PRO A 1 71 ? 7.008 -2.546 -1.505 1.00 89.62 71 PRO A O 1
ATOM 504 N N . ASP A 1 72 ? 7.678 -4.483 -2.430 1.00 89.88 72 ASP A N 1
ATOM 505 C CA . ASP A 1 72 ? 6.862 -4.331 -3.651 1.00 89.88 72 ASP A CA 1
ATOM 506 C C . ASP A 1 72 ? 5.365 -4.214 -3.321 1.00 89.88 72 ASP A C 1
ATOM 508 O O . ASP A 1 72 ? 4.658 -3.418 -3.931 1.00 89.88 72 ASP A O 1
ATOM 512 N N . THR A 1 73 ? 4.906 -4.951 -2.308 1.00 91.06 73 THR A N 1
ATOM 513 C CA . THR A 1 73 ? 3.531 -4.923 -1.799 1.00 91.06 73 THR A CA 1
ATOM 514 C C . THR A 1 73 ? 3.528 -4.824 -0.271 1.00 91.06 73 THR A C 1
ATOM 516 O O . THR A 1 73 ? 4.357 -5.445 0.392 1.00 91.06 73 THR A O 1
ATOM 519 N N . VAL A 1 74 ? 2.590 -4.059 0.289 1.00 93.62 74 VAL A N 1
ATOM 520 C CA . VAL A 1 74 ? 2.208 -4.078 1.711 1.00 93.62 74 VAL A CA 1
ATOM 521 C C . VAL A 1 74 ? 0.738 -4.467 1.804 1.00 93.62 74 VAL A C 1
ATOM 523 O O . VAL A 1 74 ? -0.083 -3.945 1.054 1.00 93.62 74 VAL A O 1
ATOM 526 N N . SER A 1 75 ? 0.418 -5.348 2.750 1.00 94.75 75 SER A N 1
ATOM 527 C CA . SER A 1 75 ? -0.940 -5.813 3.035 1.00 94.75 75 SER A CA 1
ATOM 528 C C . SER A 1 75 ? -1.244 -5.625 4.516 1.00 94.75 75 SER A C 1
ATOM 530 O O . SER A 1 75 ? -0.419 -5.973 5.357 1.00 94.75 75 SER A O 1
ATOM 532 N N . ASP A 1 76 ? -2.436 -5.126 4.825 1.00 95.19 76 ASP A N 1
ATOM 5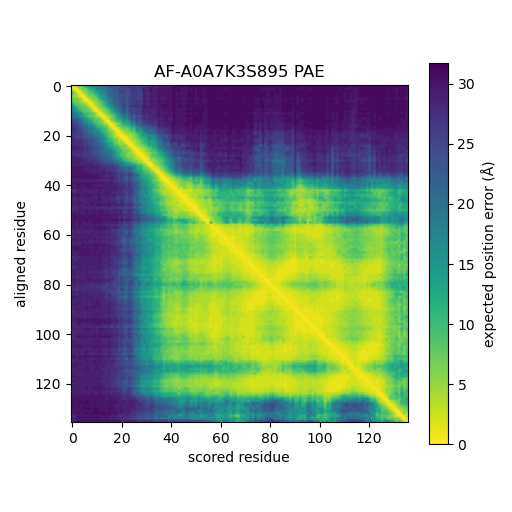33 C CA . ASP A 1 76 ? -2.925 -4.906 6.187 1.00 95.19 76 ASP A CA 1
ATOM 534 C C . ASP A 1 76 ? -4.377 -5.410 6.312 1.00 95.19 76 ASP A C 1
ATOM 536 O O . ASP A 1 76 ? -5.108 -5.548 5.322 1.00 95.19 76 ASP A O 1
ATOM 540 N N . GLY A 1 77 ? -4.819 -5.723 7.526 1.00 95.50 77 GLY A N 1
ATOM 541 C CA . GLY A 1 77 ? -6.188 -6.149 7.766 1.00 95.50 77 GLY A CA 1
ATOM 542 C C . GLY A 1 77 ? -6.546 -6.307 9.236 1.00 95.50 77 GLY A C 1
ATOM 543 O O . GLY A 1 77 ? -5.828 -6.928 10.015 1.00 95.50 77 GLY A O 1
ATOM 544 N N . ALA A 1 78 ? -7.727 -5.806 9.584 1.00 94.00 78 ALA A N 1
ATOM 545 C CA . ALA A 1 78 ? -8.267 -5.809 10.935 1.00 94.00 78 ALA A CA 1
ATOM 546 C C . ALA A 1 78 ? -9.761 -6.146 10.910 1.00 94.00 78 ALA A C 1
ATOM 548 O O . ALA A 1 78 ? -10.457 -5.853 9.937 1.00 94.00 78 ALA A O 1
ATOM 549 N N . ARG A 1 79 ? -10.286 -6.709 12.002 1.00 91.94 79 ARG A N 1
ATOM 550 C CA . ARG A 1 79 ? -11.735 -6.779 12.230 1.00 91.94 79 ARG A CA 1
ATOM 551 C C . ARG A 1 79 ? -12.148 -5.649 13.166 1.00 91.94 79 ARG A C 1
ATOM 553 O O . ARG A 1 79 ? -11.527 -5.461 14.210 1.00 91.94 79 ARG A O 1
ATOM 560 N N . TYR A 1 80 ? -13.205 -4.928 12.812 1.00 86.31 80 TYR A N 1
ATOM 561 C CA . TYR A 1 80 ? -13.759 -3.859 13.629 1.00 86.31 80 TYR A CA 1
ATOM 562 C C . TYR A 1 80 ? -15.285 -3.989 13.715 1.00 86.31 80 TYR A C 1
ATOM 564 O O . TYR A 1 80 ? -16.012 -3.700 12.765 1.00 86.31 80 TYR A O 1
ATOM 572 N N . GLY A 1 81 ? -15.763 -4.502 14.853 1.00 85.81 81 GLY A N 1
ATOM 573 C CA . GLY A 1 81 ? -17.162 -4.888 15.037 1.00 85.81 81 GLY A CA 1
ATOM 574 C C . GLY A 1 81 ? -17.596 -5.957 14.027 1.00 85.81 81 GLY A C 1
ATOM 575 O O . GLY A 1 81 ? -17.022 -7.050 13.953 1.00 85.81 81 GLY A O 1
ATOM 576 N N . THR A 1 82 ? -18.614 -5.627 13.235 1.00 87.44 82 THR A N 1
ATOM 577 C CA . THR A 1 82 ? -19.110 -6.445 12.120 1.00 87.44 82 THR A CA 1
ATOM 578 C C . THR A 1 82 ? -18.231 -6.363 10.868 1.00 87.44 82 THR A C 1
ATOM 580 O O . THR A 1 82 ? -18.237 -7.298 10.070 1.00 87.44 82 THR A O 1
ATOM 583 N N . TYR A 1 83 ? -17.445 -5.296 10.699 1.00 87.38 83 TYR A N 1
ATOM 584 C CA . TYR A 1 83 ? -16.651 -5.051 9.495 1.00 87.38 83 TYR A CA 1
ATOM 585 C C . TYR A 1 83 ? -15.297 -5.768 9.525 1.00 87.38 83 TYR A C 1
ATOM 587 O O . TYR A 1 83 ? -14.668 -5.924 10.573 1.00 87.38 83 TYR A O 1
ATOM 595 N N . THR A 1 84 ? -14.809 -6.150 8.344 1.00 93.81 84 THR A N 1
ATOM 596 C CA . THR A 1 84 ? -13.428 -6.610 8.13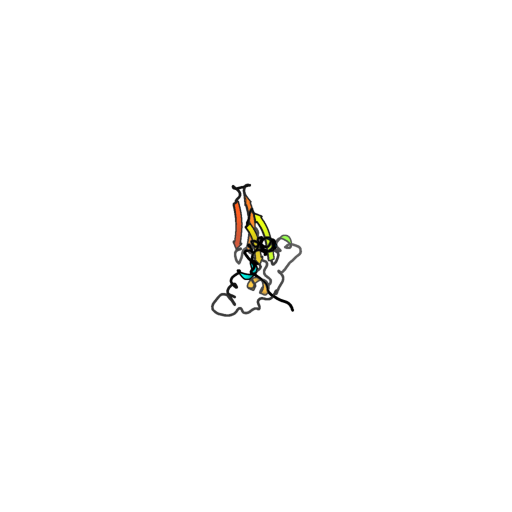5 1.00 93.81 84 THR A CA 1
ATOM 597 C C . THR A 1 84 ? -12.747 -5.683 7.139 1.00 93.81 84 THR A C 1
ATOM 599 O O . THR A 1 84 ? -13.156 -5.605 5.984 1.00 93.81 84 THR A O 1
ATOM 602 N N . LEU A 1 85 ? -11.702 -4.990 7.583 1.00 93.75 85 LEU A N 1
ATOM 603 C CA . LEU A 1 85 ? -10.812 -4.231 6.718 1.00 93.75 85 LEU A CA 1
ATOM 604 C C . LEU A 1 85 ? -9.787 -5.179 6.089 1.00 93.75 85 LEU A C 1
ATOM 606 O O . LEU A 1 85 ? -9.153 -5.975 6.783 1.00 93.75 85 LEU A O 1
ATOM 610 N N . ARG A 1 86 ? -9.587 -5.041 4.779 1.00 96.25 86 ARG A N 1
ATOM 611 C CA . ARG A 1 86 ? -8.414 -5.525 4.047 1.00 96.25 86 ARG A CA 1
ATOM 612 C C . ARG A 1 86 ? -7.900 -4.364 3.207 1.00 96.25 86 ARG A C 1
ATOM 614 O O . ARG A 1 86 ? -8.669 -3.788 2.443 1.00 96.25 86 ARG A O 1
ATOM 621 N N . ALA A 1 87 ? -6.631 -4.017 3.366 1.00 95.12 87 ALA A N 1
ATOM 622 C CA . ALA A 1 87 ? -5.976 -2.961 2.607 1.00 95.12 87 ALA A CA 1
ATOM 623 C C . ALA A 1 87 ? -4.700 -3.512 1.964 1.00 95.12 87 ALA A C 1
ATOM 625 O O . ALA A 1 87 ? -4.015 -4.346 2.555 1.00 95.12 87 ALA A O 1
ATOM 626 N N . ALA A 1 88 ? -4.387 -3.050 0.756 1.00 94.56 88 ALA A N 1
ATOM 627 C CA . ALA A 1 88 ? -3.151 -3.393 0.068 1.00 94.56 88 ALA A CA 1
ATOM 628 C C . ALA A 1 88 ? -2.616 -2.184 -0.708 1.00 94.56 88 ALA A C 1
ATOM 630 O O . ALA A 1 88 ? -3.379 -1.450 -1.335 1.00 94.56 88 ALA A O 1
ATOM 6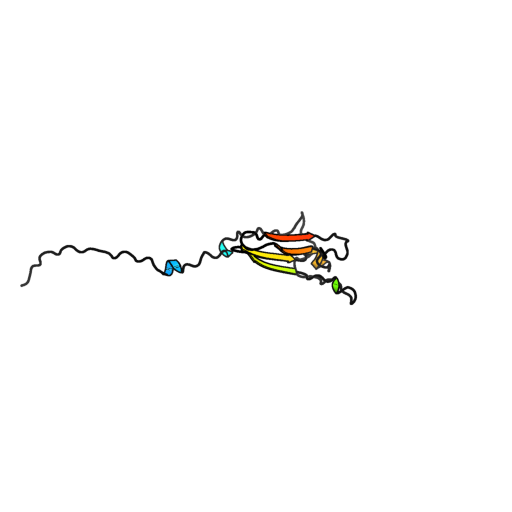31 N N . SER A 1 89 ? -1.301 -2.003 -0.663 1.00 91.81 89 SER A N 1
ATOM 632 C CA . SER A 1 89 ? -0.519 -1.045 -1.449 1.00 91.81 89 SER A CA 1
ATOM 633 C C . SER A 1 89 ? 0.455 -1.855 -2.299 1.00 91.81 89 SER A C 1
ATOM 635 O O . SER A 1 89 ? 1.100 -2.772 -1.791 1.00 91.81 89 SER A O 1
ATOM 637 N N . VAL A 1 90 ? 0.517 -1.569 -3.599 1.00 90.88 90 VAL A N 1
ATOM 638 C CA . VAL A 1 90 ? 1.211 -2.393 -4.598 1.00 90.88 90 VAL A CA 1
ATOM 639 C C . VAL A 1 90 ? 2.001 -1.479 -5.526 1.00 90.88 90 VAL A C 1
ATOM 641 O O . VAL A 1 90 ? 1.457 -0.521 -6.077 1.00 90.88 90 VAL A O 1
ATOM 644 N N . ARG A 1 91 ? 3.287 -1.776 -5.732 1.00 89.94 91 ARG A N 1
ATOM 645 C CA . ARG A 1 91 ? 4.165 -1.020 -6.629 1.00 89.94 91 ARG A CA 1
ATOM 646 C C . ARG A 1 91 ? 3.642 -1.094 -8.065 1.00 89.94 91 ARG A C 1
ATOM 648 O O . ARG A 1 91 ? 3.768 -2.121 -8.720 1.00 89.94 91 ARG A O 1
ATOM 655 N N . GLY A 1 92 ? 3.109 0.021 -8.564 1.00 86.88 92 GLY A N 1
ATOM 656 C CA . GLY A 1 92 ? 2.565 0.109 -9.922 1.00 86.88 92 GLY A CA 1
ATOM 657 C C . GLY A 1 92 ? 3.589 -0.204 -11.020 1.00 86.88 92 GLY A C 1
ATOM 658 O O . GLY A 1 92 ? 4.787 0.062 -10.888 1.00 86.88 92 GLY A O 1
ATOM 659 N N . ASP A 1 93 ? 3.114 -0.733 -12.144 1.00 86.94 93 ASP A N 1
ATOM 660 C CA . ASP A 1 93 ? 3.951 -1.534 -13.051 1.00 86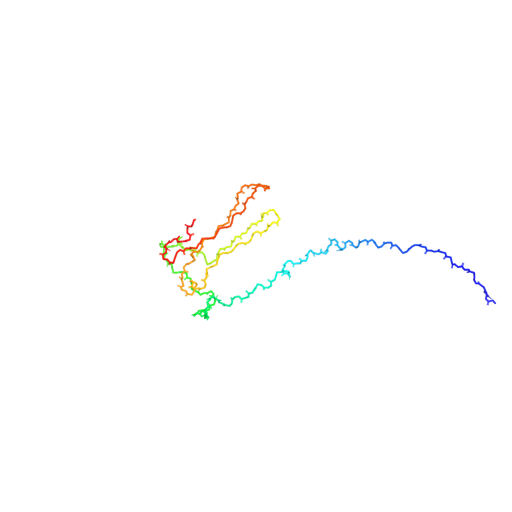.94 93 ASP A CA 1
ATOM 661 C C . ASP A 1 93 ? 5.008 -0.717 -13.804 1.00 86.94 93 ASP A C 1
ATOM 663 O O . ASP A 1 93 ? 6.107 -1.199 -14.061 1.00 86.94 93 ASP A O 1
ATOM 667 N N . SER A 1 94 ? 4.775 0.584 -14.021 1.00 85.50 94 SER A N 1
ATOM 668 C CA . SER A 1 94 ? 5.814 1.487 -14.546 1.00 85.50 94 SER A CA 1
ATOM 669 C C . SER A 1 94 ? 7.022 1.631 -13.606 1.00 85.50 94 SER A C 1
ATOM 671 O O . SER A 1 94 ? 8.123 1.945 -14.061 1.00 85.50 94 SER A O 1
ATOM 673 N N . ALA A 1 95 ? 6.843 1.426 -12.295 1.00 88.00 95 ALA A N 1
ATOM 674 C CA . ALA A 1 95 ? 7.937 1.381 -11.326 1.00 88.00 95 ALA A CA 1
ATOM 675 C C . ALA A 1 95 ? 8.598 -0.006 -11.281 1.00 88.00 95 ALA A C 1
ATOM 677 O O . ALA A 1 95 ? 9.825 -0.062 -11.202 1.00 88.00 95 ALA A O 1
ATOM 678 N N . ARG A 1 96 ? 7.825 -1.097 -11.423 1.00 89.25 96 ARG A N 1
ATOM 679 C CA . ARG A 1 96 ? 8.349 -2.469 -11.589 1.00 89.25 96 ARG A CA 1
ATOM 680 C C . ARG A 1 96 ? 9.244 -2.585 -12.820 1.00 89.25 96 ARG A C 1
ATOM 682 O O . ARG A 1 96 ? 10.411 -2.941 -12.694 1.00 89.25 96 ARG A O 1
ATOM 689 N N . PHE A 1 97 ? 8.739 -2.196 -13.989 1.00 88.06 97 PHE A N 1
ATOM 690 C CA . PHE A 1 97 ? 9.473 -2.197 -15.257 1.00 88.06 97 PHE A CA 1
ATOM 691 C C . PHE A 1 97 ? 10.772 -1.378 -15.195 1.00 88.06 97 PHE A C 1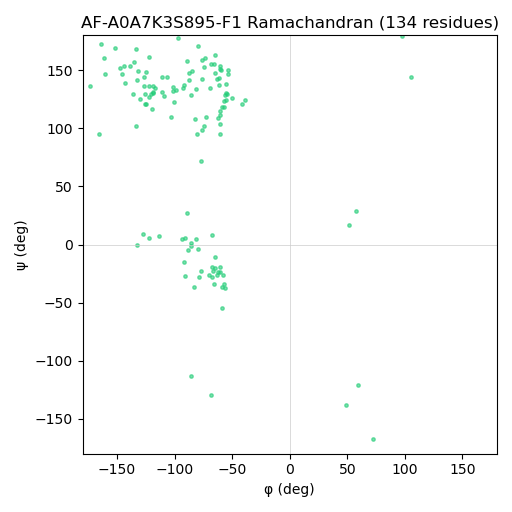
ATOM 693 O O . PHE A 1 97 ? 11.790 -1.766 -15.759 1.00 88.06 97 PHE A O 1
ATOM 700 N N . ARG A 1 98 ? 10.763 -0.248 -14.475 1.00 88.25 98 ARG A N 1
ATOM 701 C CA . ARG A 1 98 ? 11.916 0.661 -14.351 1.00 88.25 98 ARG A CA 1
ATOM 702 C C . ARG A 1 98 ? 12.848 0.361 -13.170 1.00 88.25 98 ARG A C 1
ATOM 704 O O . ARG A 1 98 ? 13.718 1.187 -12.902 1.00 88.25 98 ARG A O 1
ATOM 711 N N . GLY A 1 99 ? 12.643 -0.729 -12.424 1.00 89.75 99 GLY A N 1
ATOM 712 C CA . GLY A 1 99 ? 13.447 -1.044 -11.233 1.00 89.75 99 GLY A CA 1
ATOM 713 C C . GLY A 1 99 ? 13.427 0.059 -10.166 1.00 89.75 99 GLY A C 1
ATOM 714 O O . GLY A 1 99 ? 14.404 0.259 -9.450 1.00 89.75 99 GLY A O 1
ATOM 715 N N . LYS A 1 100 ? 12.336 0.833 -10.078 1.00 89.19 100 LYS A N 1
ATOM 716 C CA . LYS A 1 100 ? 12.179 1.883 -9.059 1.00 89.19 100 LYS A CA 1
ATOM 717 C C . LYS A 1 100 ? 11.581 1.283 -7.779 1.00 89.19 100 LYS A C 1
ATOM 719 O O . LYS A 1 100 ? 10.783 0.348 -7.883 1.00 89.19 100 LYS A O 1
ATOM 724 N N . PRO A 1 101 ? 11.930 1.795 -6.584 1.00 88.00 101 PRO A N 1
ATOM 725 C CA . PRO A 1 101 ? 11.294 1.381 -5.334 1.00 88.00 101 PRO A CA 1
ATOM 726 C C . PRO A 1 101 ? 9.812 1.775 -5.302 1.00 88.00 101 PRO A C 1
ATOM 728 O O . PRO A 1 101 ? 9.364 2.633 -6.075 1.00 88.00 101 PRO A O 1
ATOM 731 N N . ARG A 1 102 ? 9.048 1.161 -4.390 1.00 89.19 102 ARG A N 1
ATOM 732 C CA . ARG A 1 102 ? 7.691 1.623 -4.072 1.00 89.19 102 ARG A CA 1
ATOM 733 C C . ARG A 1 102 ? 7.766 3.021 -3.437 1.00 89.19 102 ARG A C 1
ATOM 735 O O . ARG A 1 102 ? 8.756 3.362 -2.795 1.00 89.19 102 ARG A O 1
ATOM 742 N N . ARG A 1 103 ? 6.754 3.857 -3.681 1.00 85.00 103 ARG A N 1
ATOM 743 C CA . ARG A 1 103 ? 6.739 5.286 -3.302 1.00 85.00 103 ARG A CA 1
ATOM 744 C C . ARG A 1 103 ? 5.450 5.730 -2.621 1.00 85.00 103 ARG A C 1
ATOM 746 O O . ARG A 1 103 ? 5.318 6.900 -2.289 1.00 85.00 103 ARG A O 1
ATOM 753 N N . ASP A 1 104 ? 4.504 4.821 -2.445 1.00 87.56 104 ASP A N 1
ATOM 754 C CA . ASP A 1 104 ? 3.275 5.041 -1.708 1.00 87.56 104 ASP A CA 1
ATOM 755 C C . ASP A 1 104 ? 3.353 4.433 -0.300 1.00 87.56 104 ASP A C 1
ATOM 757 O O . ASP A 1 104 ? 3.779 3.287 -0.098 1.00 87.56 104 ASP A O 1
ATOM 761 N N . GLY A 1 105 ? 2.953 5.243 0.678 1.00 88.00 105 GLY A N 1
ATOM 762 C CA . GLY A 1 105 ? 2.730 4.834 2.058 1.00 88.00 105 GLY A CA 1
ATOM 763 C C . GLY A 1 105 ? 1.269 4.436 2.255 1.00 88.00 105 GLY A C 1
ATOM 764 O O . GLY A 1 105 ? 0.372 5.126 1.773 1.00 88.00 105 GLY A O 1
ATOM 765 N N . LEU A 1 106 ? 1.041 3.339 2.975 1.00 92.81 106 LEU A N 1
ATOM 766 C CA . LEU A 1 106 ? -0.272 2.895 3.437 1.00 92.81 106 LEU A CA 1
ATOM 767 C C . LEU A 1 106 ? -0.211 2.783 4.959 1.00 92.81 106 LEU A C 1
ATOM 769 O O . LEU A 1 106 ? 0.661 2.097 5.487 1.00 92.81 106 LEU A O 1
ATOM 773 N N . LEU A 1 107 ? -1.146 3.441 5.637 1.00 93.81 107 LEU A N 1
ATOM 774 C CA . LEU A 1 107 ? -1.336 3.370 7.080 1.00 93.81 107 LEU A CA 1
ATOM 775 C C . LEU A 1 107 ? -2.788 2.983 7.361 1.00 93.81 107 LEU A C 1
ATOM 777 O O . LEU A 1 107 ? -3.706 3.639 6.862 1.00 93.81 107 LEU A O 1
ATOM 781 N N . THR A 1 108 ? -3.002 1.972 8.202 1.00 95.44 108 THR A N 1
ATOM 782 C CA . THR A 1 108 ? -4.280 1.801 8.901 1.00 95.44 108 THR A CA 1
ATOM 783 C C . THR A 1 108 ? -4.079 2.074 10.388 1.00 95.44 108 THR A C 1
ATOM 785 O O . THR A 1 108 ? -3.017 1.808 10.952 1.00 95.44 108 THR A O 1
ATOM 788 N N . ALA A 1 109 ? -5.076 2.681 11.024 1.00 94.56 109 ALA A N 1
ATOM 789 C CA . ALA A 1 109 ? -5.037 3.010 12.441 1.00 94.56 109 ALA A CA 1
ATOM 790 C C . ALA A 1 109 ? -6.437 2.922 13.052 1.00 94.56 109 ALA A C 1
ATOM 792 O O . ALA A 1 109 ? -7.444 3.156 12.383 1.00 94.56 109 ALA A O 1
ATOM 793 N N . ARG A 1 110 ? -6.498 2.628 14.352 1.00 93.75 110 ARG A N 1
ATOM 794 C CA . ARG A 1 110 ? -7.726 2.681 15.148 1.00 93.75 110 ARG A CA 1
ATOM 795 C C . ARG A 1 110 ? -7.553 3.677 16.287 1.00 93.75 110 ARG A C 1
ATOM 797 O O . ARG A 1 110 ? -6.628 3.551 17.084 1.00 93.75 110 ARG A O 1
ATOM 804 N N . PHE A 1 111 ? -8.507 4.588 16.416 1.00 93.56 111 PHE A N 1
ATOM 805 C CA . PHE A 1 111 ? -8.649 5.488 17.557 1.00 93.56 111 PHE A CA 1
ATOM 806 C C . PHE A 1 111 ? -9.833 5.032 18.420 1.00 93.56 111 PHE A C 1
ATOM 808 O O . PHE A 1 111 ? -10.829 4.559 17.880 1.00 93.56 111 PHE A O 1
ATOM 815 N N . GLY A 1 112 ? -9.747 5.167 19.746 1.00 92.19 112 GLY A N 1
ATOM 816 C CA . GLY A 1 112 ? -10.859 4.878 20.667 1.00 92.19 112 GLY A CA 1
ATOM 817 C C . GLY A 1 112 ? -11.214 3.392 20.868 1.00 92.19 112 GLY A C 1
ATOM 818 O O . GLY A 1 112 ? -10.471 2.469 20.501 1.00 92.19 112 GLY A O 1
ATOM 819 N N . ALA A 1 113 ? -12.375 3.142 21.481 1.00 88.25 113 ALA A N 1
ATOM 820 C CA . ALA A 1 113 ? -12.879 1.800 21.787 1.00 88.25 113 ALA A CA 1
ATOM 821 C C . ALA A 1 113 ? -14.417 1.723 21.835 1.00 88.25 113 ALA A C 1
ATOM 823 O O . ALA A 1 113 ? -15.094 2.750 21.842 1.00 88.25 113 ALA A O 1
ATOM 824 N N . ALA A 1 114 ? -14.943 0.492 21.882 1.00 85.19 114 ALA A N 1
ATOM 825 C CA . ALA A 1 114 ? -16.379 0.191 21.852 1.00 85.19 114 ALA A CA 1
ATOM 826 C C . ALA A 1 114 ? -17.095 0.937 20.704 1.00 85.19 114 ALA A C 1
ATOM 828 O O . ALA A 1 114 ? -16.543 1.016 19.609 1.00 85.19 114 ALA A O 1
ATOM 829 N N . GLU A 1 115 ? -18.284 1.491 20.930 1.00 83.56 115 GLU A N 1
ATOM 830 C CA . GLU A 1 115 ? -19.084 2.201 19.921 1.00 83.56 115 GLU A CA 1
ATOM 831 C C . GLU A 1 115 ? -18.413 3.493 19.418 1.00 83.56 115 GLU A C 1
ATOM 833 O O . GLU A 1 115 ? -18.744 3.988 18.345 1.00 83.56 115 GLU A O 1
ATOM 838 N N . SER A 1 116 ? -17.458 4.037 20.182 1.00 86.88 116 SER A N 1
ATOM 839 C CA . SER A 1 116 ? -16.772 5.304 19.887 1.00 86.88 116 SER A CA 1
ATOM 840 C C . SER A 1 116 ? -15.522 5.180 19.009 1.00 86.88 116 SER A C 1
ATOM 842 O O . SER A 1 116 ? -14.906 6.197 18.686 1.00 86.88 116 SER A O 1
ATOM 844 N N . ALA A 1 117 ? -15.092 3.964 18.652 1.00 89.44 117 ALA A N 1
ATOM 845 C CA . ALA A 1 117 ? -13.848 3.797 17.907 1.00 89.44 117 ALA A CA 1
ATOM 846 C C . ALA A 1 117 ? -13.988 4.155 16.416 1.00 89.44 117 ALA A C 1
ATOM 848 O O . ALA A 1 117 ? -14.976 3.828 15.755 1.00 89.44 117 ALA A O 1
ATOM 849 N N . LEU A 1 118 ? -12.939 4.778 15.879 1.00 91.94 118 LEU A N 1
ATOM 850 C CA . LEU A 1 118 ? -12.816 5.187 14.483 1.00 91.94 118 LEU A CA 1
ATOM 851 C C . LEU A 1 118 ? -11.650 4.443 13.829 1.00 91.94 118 LEU A C 1
ATOM 853 O O . LEU A 1 118 ? -10.560 4.366 14.399 1.00 91.94 118 LEU A O 1
ATOM 857 N N . VAL A 1 119 ? -11.873 3.931 12.619 1.00 93.12 119 VAL A N 1
ATOM 858 C CA . VAL A 1 119 ? -10.830 3.344 11.768 1.00 93.12 119 VAL A CA 1
ATOM 859 C C . VAL A 1 119 ? -10.416 4.373 10.721 1.00 93.12 119 VAL A C 1
ATOM 861 O O . VAL A 1 119 ? -11.249 4.849 9.953 1.00 93.12 119 VAL A O 1
ATOM 864 N N . LEU A 1 120 ? -9.128 4.703 10.6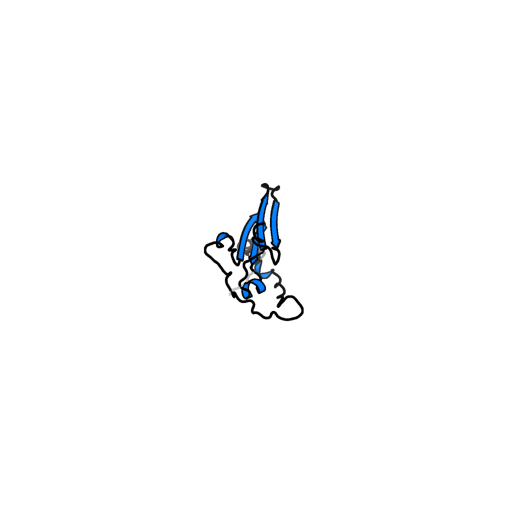90 1.00 94.31 120 LEU A N 1
ATOM 865 C CA . LEU A 1 120 ? -8.501 5.516 9.655 1.00 94.31 120 LEU A CA 1
ATOM 866 C C . LEU A 1 120 ? -7.757 4.597 8.684 1.00 94.31 120 LEU A C 1
ATOM 868 O O . LEU A 1 120 ? -7.019 3.709 9.108 1.00 94.31 120 LEU A O 1
ATOM 872 N N . VAL A 1 121 ? -7.908 4.858 7.388 1.00 95.50 121 VAL A N 1
ATOM 873 C CA . VAL A 1 121 ? -7.048 4.316 6.333 1.00 95.50 121 VAL A CA 1
ATOM 874 C C . VAL A 1 121 ? -6.525 5.500 5.533 1.00 95.50 121 VAL A C 1
ATOM 876 O O . VAL A 1 121 ? -7.315 6.277 4.998 1.00 95.50 121 VAL A O 1
ATOM 879 N N . ALA A 1 122 ? -5.207 5.655 5.477 1.00 95.00 122 ALA A N 1
ATOM 880 C CA . ALA A 1 122 ? -4.537 6.740 4.774 1.00 95.00 122 ALA A CA 1
ATOM 881 C C . ALA A 1 122 ? -3.577 6.174 3.722 1.00 95.00 122 ALA A C 1
ATOM 883 O O . ALA A 1 122 ? -2.829 5.233 3.991 1.00 95.00 122 ALA A O 1
ATOM 884 N N . VAL A 1 123 ? -3.595 6.770 2.528 1.00 92.12 123 VAL A N 1
ATOM 885 C CA . VAL A 1 123 ? -2.679 6.449 1.427 1.00 92.12 123 VAL A CA 1
ATOM 886 C C . VAL A 1 123 ? -1.985 7.735 0.992 1.00 92.12 123 VAL A C 1
ATOM 888 O O . VAL A 1 123 ? -2.647 8.696 0.602 1.00 92.12 123 VAL A O 1
ATOM 891 N N . ALA A 1 124 ? -0.656 7.754 1.060 1.00 89.31 124 ALA A N 1
ATOM 892 C CA . ALA A 1 124 ? 0.178 8.888 0.675 1.00 89.31 124 ALA A CA 1
ATOM 893 C C . ALA A 1 124 ? 0.963 8.551 -0.598 1.00 89.31 124 ALA A C 1
ATOM 895 O O . ALA A 1 124 ? 1.590 7.499 -0.670 1.00 89.31 124 ALA A O 1
ATOM 896 N N . GLY A 1 125 ? 0.945 9.434 -1.602 1.00 83.88 125 GLY A N 1
ATOM 897 C CA . GLY A 1 125 ? 1.659 9.243 -2.870 1.00 83.88 125 GLY A CA 1
ATOM 898 C C . GLY A 1 125 ? 2.937 10.079 -2.958 1.00 83.88 125 GLY A C 1
ATOM 899 O O . GLY A 1 125 ? 2.867 11.299 -3.106 1.00 83.88 125 GLY A O 1
ATOM 900 N N . GLY A 1 126 ? 4.103 9.433 -2.914 1.00 74.19 126 GLY A N 1
ATOM 901 C CA . GLY A 1 126 ? 5.403 10.098 -2.971 1.00 74.19 126 GLY A CA 1
ATOM 902 C C . GLY A 1 126 ? 5.678 10.843 -4.284 1.00 74.19 126 GLY A C 1
ATOM 903 O O . GLY A 1 126 ? 5.351 10.381 -5.383 1.00 74.19 126 GLY A O 1
ATOM 904 N N . ARG A 1 127 ? 6.335 12.009 -4.185 1.00 67.38 127 ARG A N 1
ATOM 905 C CA . ARG A 1 127 ? 6.743 12.817 -5.350 1.00 67.38 127 ARG A CA 1
ATOM 906 C C . ARG A 1 127 ? 7.702 12.043 -6.264 1.00 67.38 127 ARG A C 1
ATOM 908 O O . ARG A 1 127 ? 8.490 11.213 -5.817 1.00 67.38 127 ARG A O 1
ATOM 915 N N . ARG A 1 128 ? 7.683 12.356 -7.568 1.00 60.25 128 ARG A N 1
ATOM 916 C CA . ARG A 1 128 ? 8.487 11.649 -8.590 1.00 60.25 128 ARG A CA 1
ATOM 917 C C . ARG A 1 128 ? 10.002 11.735 -8.366 1.00 60.25 128 ARG A C 1
ATOM 919 O O . ARG A 1 128 ? 10.718 10.825 -8.791 1.00 60.25 128 ARG A O 1
ATOM 926 N N . ASP A 1 129 ? 10.443 12.761 -7.655 1.00 57.28 129 ASP A N 1
ATOM 927 C CA . ASP A 1 129 ? 11.848 13.163 -7.536 1.00 57.28 129 ASP A CA 1
ATOM 928 C C . ASP A 1 129 ? 12.280 13.290 -6.062 1.00 57.28 129 ASP A C 1
ATOM 930 O O . ASP A 1 129 ? 13.361 13.786 -5.773 1.00 57.28 129 ASP A O 1
ATOM 934 N N . GLY A 1 130 ? 11.423 12.858 -5.126 1.00 53.72 130 GLY A N 1
ATOM 935 C CA . GLY A 1 130 ? 11.731 12.830 -3.698 1.00 53.72 130 GLY A CA 1
ATOM 936 C C . GLY A 1 130 ? 12.453 11.546 -3.297 1.00 53.72 130 GLY A C 1
ATOM 937 O O . GLY A 1 130 ? 11.977 10.442 -3.583 1.00 53.72 130 GLY A O 1
ATOM 938 N N . GLU A 1 131 ? 13.577 11.701 -2.607 1.00 56.28 131 GLU A N 1
ATOM 939 C CA . GLU A 1 131 ? 14.153 10.668 -1.746 1.00 56.28 131 GLU A CA 1
ATOM 940 C C . GLU A 1 131 ? 13.221 10.398 -0.551 1.00 56.28 131 GLU A C 1
ATOM 942 O O . GLU A 1 131 ? 12.391 11.244 -0.211 1.00 56.28 131 GLU A O 1
ATOM 947 N N . ALA A 1 132 ? 13.300 9.199 0.036 1.00 58.66 132 ALA A N 1
ATOM 948 C CA . ALA A 1 132 ? 12.522 8.779 1.210 1.00 58.66 132 ALA A CA 1
ATOM 949 C C . ALA A 1 132 ? 10.987 8.988 1.139 1.00 58.66 132 ALA A C 1
ATOM 951 O O . ALA A 1 132 ? 10.307 8.894 2.155 1.00 58.66 132 ALA A O 1
ATOM 952 N N . ALA A 1 133 ? 10.400 9.202 -0.048 1.00 56.47 133 ALA A N 1
ATOM 953 C CA . ALA A 1 133 ? 9.007 9.645 -0.231 1.00 56.47 133 ALA A CA 1
ATOM 954 C C . ALA A 1 133 ? 7.902 8.638 0.187 1.00 56.47 133 ALA A C 1
ATOM 956 O O . ALA A 1 133 ? 6.726 8.871 -0.084 1.00 56.47 133 ALA A O 1
ATOM 957 N N . HIS A 1 134 ? 8.290 7.529 0.820 1.00 57.97 134 HIS A N 1
ATOM 958 C CA . HIS A 1 134 ? 7.445 6.549 1.507 1.00 57.97 134 HIS A CA 1
ATOM 959 C C . HIS A 1 134 ? 7.247 6.885 3.003 1.00 57.97 134 HIS A C 1
ATOM 961 O O . HIS A 1 134 ? 6.221 6.493 3.562 1.00 57.97 134 HIS A O 1
ATOM 967 N N . LEU A 1 135 ? 8.199 7.587 3.636 1.00 58.78 135 LEU A N 1
ATOM 968 C CA . LEU A 1 135 ? 8.240 7.886 5.074 1.00 58.78 135 LEU A CA 1
ATOM 969 C C . LEU A 1 135 ? 7.265 9.025 5.442 1.00 58.78 135 LEU A C 1
ATOM 971 O O . LEU A 1 135 ? 7.680 10.160 5.677 1.00 58.78 135 LEU A O 1
ATOM 975 N N . ALA A 1 136 ? 5.969 8.710 5.405 1.00 50.25 136 ALA A N 1
ATOM 976 C CA . ALA A 1 136 ? 4.861 9.586 5.795 1.00 50.25 136 ALA A CA 1
ATOM 977 C C . ALA A 1 136 ? 4.627 9.601 7.317 1.00 50.25 136 ALA A C 1
ATOM 979 O O . ALA A 1 136 ? 4.805 8.531 7.941 1.00 50.25 136 ALA A O 1
#

Radius of gyration: 31.5 Å; Cα contacts (8 Å, |Δi|>4): 138; chains: 1; bounding box: 96×80×48 Å

pLDDT: mean 76.31, std 17.31, range [33.62, 96.25]

Mean predicted aligned error: 15.37 Å

Sequence (136 aa):
MPAAPEPEADGHPESGLAADPSALHELPPDPTVAADARPVVGHLGDRPPTYDAEPAALPSATSENLEGLVPDTVSDGARYGTYTLRAASVRGDSARFRGKPRRDGLLTARFGAAESALVLVAVAGGRRDGEAAHLA

Foldseek 3Di:
DDDDDDDDDDDDDDDDDDDPCCVVVPPDPDVVVVPDDPPDDQDPDDDHDPDDQDQAAAADDDPVCPVQADDQKDWDWDDDPPDIDIDMDGAGVVCRNVNHHRQKEWDWDWDDDDPPIDIDIDIAGADPPDRSNRVD